Protein AF-A0A6B2CIC0-F1 (afdb_monomer_lite)

pLDDT: mean 92.17, std 8.38, range [45.84, 98.62]

Radius of gyration: 18.13 Å; chains: 1; bounding box: 43×29×46 Å

Sequence (97 aa):
MKIHGGLAKPGILDFSSNLNPLAPPGFVIELIRGCDYSTYPDYYYTELRAAIARFNGVNEDDVVPTNGASEGLYASLMAARLLGLRGCVIVSPNYGD

Secondary structure (DSSP, 8-state):
----S--PPTT----SS---SSPPPHHHHHHHHH---SS---TT-HHHHHHHHHHHTS-GGG----SSHHHHHHHHHHHHHHTT-------SS----

Foldseek 3Di:
DPDQFDPDDPPDDTPRDPDDPDDDDPVVVVVVVPDDPVDDDDPLCQVVLVVVCVVVVHDSVVDDDDPDVVRVVVVVVVVCVVVPNDDDDDDPPDDDD

Structure (mmCIF, N/CA/C/O backbone):
data_AF-A0A6B2CIC0-F1
#
_entry.id   AF-A0A6B2CIC0-F1
#
loop_
_atom_site.group_PDB
_atom_site.id
_atom_site.type_symbol
_atom_site.label_atom_id
_atom_site.label_alt_id
_atom_site.label_comp_id
_atom_site.label_asym_id
_atom_site.label_entity_id
_atom_site.label_seq_id
_atom_site.pdbx_PDB_ins_code
_atom_site.Cartn_x
_atom_site.Cartn_y
_atom_site.Cartn_z
_atom_site.occupancy
_atom_site.B_iso_or_equiv
_atom_site.auth_seq_id
_atom_site.auth_comp_id
_atom_site.auth_asym_id
_atom_site.auth_atom_id
_atom_site.pdbx_PDB_model_num
ATOM 1 N N . MET A 1 1 ? 16.403 15.263 9.889 1.00 45.84 1 MET A N 1
ATOM 2 C CA . MET A 1 1 ? 16.107 14.885 8.492 1.00 45.84 1 MET A CA 1
ATOM 3 C C . MET A 1 1 ? 15.974 13.371 8.473 1.00 45.84 1 MET A C 1
ATOM 5 O O . MET A 1 1 ? 16.940 12.720 8.851 1.00 45.84 1 MET A O 1
ATOM 9 N N . LYS A 1 2 ? 14.793 12.808 8.171 1.00 56.44 2 LYS A N 1
ATOM 10 C CA . LYS A 1 2 ? 14.678 11.355 7.950 1.00 56.44 2 LYS A CA 1
ATOM 11 C C . LYS A 1 2 ? 15.429 11.056 6.651 1.00 56.44 2 LYS A C 1
ATOM 13 O O . LYS A 1 2 ? 15.089 11.615 5.613 1.00 56.44 2 LYS A O 1
ATOM 18 N N . ILE A 1 3 ? 16.503 10.277 6.735 1.00 64.12 3 ILE A N 1
ATOM 19 C CA . ILE A 1 3 ? 17.222 9.789 5.557 1.00 64.12 3 ILE A CA 1
ATOM 20 C C . ILE A 1 3 ? 16.552 8.465 5.196 1.00 64.12 3 ILE A C 1
ATOM 22 O O . ILE A 1 3 ? 16.719 7.485 5.916 1.00 64.12 3 ILE A O 1
ATOM 26 N N . HIS A 1 4 ? 15.752 8.453 4.131 1.00 68.25 4 HIS A N 1
ATOM 27 C CA . HIS A 1 4 ? 15.264 7.209 3.539 1.00 68.25 4 HIS A CA 1
ATOM 28 C C . HIS A 1 4 ? 16.319 6.661 2.570 1.00 68.25 4 HIS A C 1
ATOM 30 O O . HIS A 1 4 ? 16.998 7.430 1.886 1.00 68.25 4 HIS A O 1
ATOM 36 N N . GLY A 1 5 ? 16.475 5.336 2.544 1.00 79.75 5 GLY A N 1
ATOM 37 C CA . GLY A 1 5 ? 17.311 4.651 1.558 1.00 79.75 5 GLY A CA 1
ATOM 38 C C . GLY A 1 5 ? 16.722 4.714 0.143 1.00 79.75 5 GLY A C 1
ATOM 39 O O . GLY A 1 5 ? 15.603 5.188 -0.042 1.00 79.75 5 GLY A O 1
ATOM 40 N N . GLY A 1 6 ? 17.462 4.226 -0.856 1.00 83.50 6 GLY A N 1
ATOM 41 C CA . GLY A 1 6 ? 16.999 4.168 -2.253 1.00 83.50 6 GLY A CA 1
ATOM 42 C C . GLY A 1 6 ? 17.477 5.317 -3.152 1.00 83.50 6 GLY A C 1
ATOM 43 O O . GLY A 1 6 ? 16.992 5.462 -4.271 1.00 83.50 6 GLY A O 1
ATOM 44 N N . LEU A 1 7 ? 18.402 6.156 -2.672 1.00 83.19 7 LEU A N 1
ATOM 45 C CA . LEU A 1 7 ? 18.940 7.322 -3.391 1.00 83.19 7 LEU A CA 1
ATOM 46 C C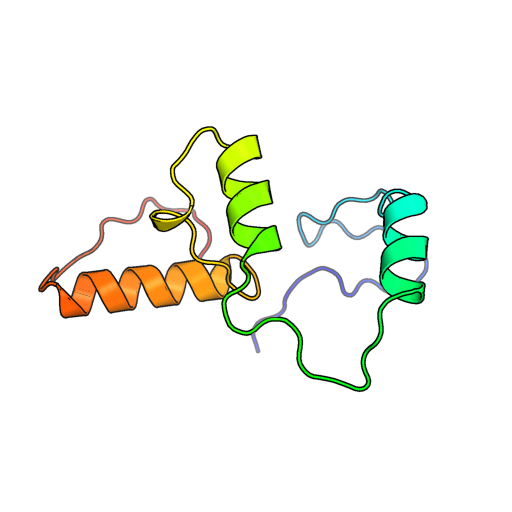 . LEU A 1 7 ? 20.426 7.161 -3.755 1.00 83.19 7 LEU A C 1
ATOM 48 O O . LEU A 1 7 ? 21.169 8.147 -3.823 1.00 83.19 7 LEU A O 1
ATOM 52 N N . ALA A 1 8 ? 20.894 5.928 -3.956 1.00 86.25 8 ALA A N 1
ATOM 53 C CA . ALA A 1 8 ? 22.270 5.694 -4.374 1.00 86.25 8 ALA A CA 1
ATOM 54 C C . ALA A 1 8 ? 22.596 6.366 -5.721 1.00 86.25 8 ALA A C 1
ATOM 56 O O . ALA A 1 8 ? 21.775 6.457 -6.635 1.00 86.25 8 ALA A O 1
ATOM 57 N N . LYS A 1 9 ? 23.842 6.837 -5.851 1.00 89.88 9 LYS A N 1
ATOM 58 C CA . LYS A 1 9 ? 24.347 7.403 -7.108 1.00 89.88 9 LYS A CA 1
ATOM 59 C C . LYS A 1 9 ? 24.450 6.313 -8.187 1.00 89.88 9 LYS A C 1
ATOM 61 O O . LYS A 1 9 ? 24.678 5.151 -7.846 1.00 89.88 9 LYS A O 1
AT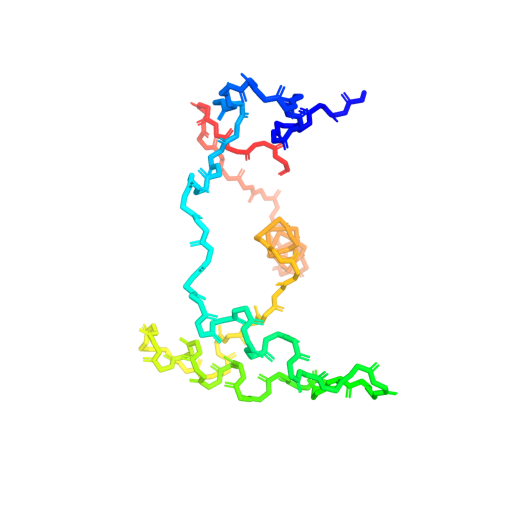OM 66 N N . PRO A 1 10 ? 24.381 6.675 -9.481 1.00 89.88 10 PRO A N 1
ATOM 67 C CA . PRO A 1 10 ? 24.621 5.730 -10.566 1.00 89.88 10 PRO A CA 1
ATOM 68 C C . PRO A 1 10 ? 25.933 4.955 -10.375 1.00 89.88 10 PRO A C 1
ATOM 70 O O . PRO A 1 10 ? 26.962 5.541 -10.042 1.00 89.88 10 PRO A O 1
ATOM 73 N N . GLY A 1 11 ? 25.885 3.638 -10.581 1.00 89.69 11 GLY A N 1
ATOM 74 C CA . GLY A 1 11 ? 27.032 2.740 -10.400 1.00 89.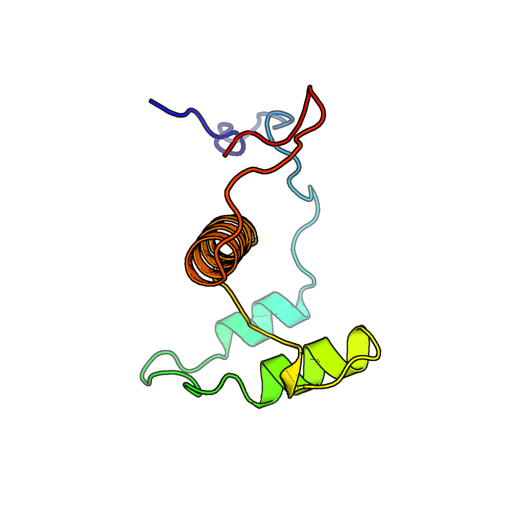69 11 GLY A CA 1
ATOM 75 C C . GLY A 1 11 ? 27.253 2.244 -8.966 1.00 89.69 11 GLY A C 1
ATOM 76 O O . GLY A 1 11 ? 28.155 1.439 -8.749 1.00 89.69 11 GLY A O 1
ATOM 77 N N . ILE A 1 12 ? 26.440 2.677 -7.998 1.00 92.38 12 ILE A N 1
ATOM 78 C CA . ILE A 1 12 ? 26.470 2.173 -6.622 1.00 92.38 12 ILE A CA 1
ATOM 79 C C . ILE A 1 12 ? 25.353 1.147 -6.426 1.00 92.38 12 ILE A C 1
ATOM 81 O O . ILE A 1 12 ? 24.197 1.412 -6.749 1.00 92.38 12 ILE A O 1
ATOM 85 N N . LEU A 1 13 ? 25.699 -0.016 -5.871 1.00 89.44 13 LEU A N 1
ATOM 86 C CA . LEU A 1 13 ? 24.706 -0.985 -5.411 1.00 89.44 13 LEU A CA 1
ATOM 87 C C . LEU A 1 13 ? 24.043 -0.464 -4.133 1.00 89.44 13 LEU A C 1
ATOM 89 O O . LEU A 1 13 ? 24.724 -0.204 -3.140 1.00 89.44 13 LEU A O 1
ATOM 93 N N . ASP A 1 14 ? 22.722 -0.312 -4.172 1.00 89.19 14 ASP A N 1
ATOM 94 C CA . ASP A 1 14 ? 21.937 0.207 -3.057 1.00 89.19 14 ASP A CA 1
ATOM 95 C C . ASP A 1 14 ? 21.317 -0.931 -2.237 1.00 89.19 14 ASP A C 1
ATOM 97 O O . ASP A 1 14 ? 20.425 -1.631 -2.707 1.00 89.19 14 ASP A O 1
ATOM 101 N N . PHE A 1 15 ? 21.781 -1.088 -0.995 1.00 90.25 15 PHE A N 1
ATOM 102 C CA . PHE A 1 15 ? 21.206 -2.000 0.004 1.00 90.25 15 PHE A CA 1
ATOM 103 C C . PHE A 1 15 ? 20.602 -1.244 1.199 1.00 90.25 15 PHE A C 1
ATOM 105 O O . PHE A 1 15 ? 20.373 -1.820 2.259 1.00 90.25 15 PHE A O 1
ATOM 112 N N . SER A 1 16 ? 20.381 0.068 1.063 1.00 90.88 16 SER A N 1
ATOM 113 C CA . SER A 1 16 ? 19.869 0.923 2.144 1.00 90.88 16 SER A CA 1
ATOM 114 C C . SER A 1 16 ? 18.349 0.843 2.322 1.00 90.88 16 SER A C 1
ATOM 116 O O . SER A 1 16 ? 17.806 1.387 3.282 1.00 90.88 16 SER A O 1
ATOM 118 N N . SER A 1 17 ? 17.651 0.181 1.398 1.00 89.19 17 SER A N 1
ATOM 119 C CA . SER A 1 17 ? 16.204 -0.023 1.424 1.00 89.19 17 SER A CA 1
ATOM 120 C C . SER A 1 17 ? 15.839 -1.364 0.787 1.00 89.19 17 SER A C 1
ATOM 122 O O . SER A 1 17 ? 16.593 -1.908 -0.017 1.00 89.19 17 SER A O 1
ATOM 124 N N . ASN A 1 18 ? 14.665 -1.893 1.130 1.00 89.50 18 ASN A N 1
ATOM 125 C CA . ASN A 1 18 ? 14.176 -3.188 0.645 1.00 89.50 18 ASN A CA 1
ATOM 126 C C . ASN A 1 18 ? 13.580 -3.095 -0.774 1.00 89.50 18 ASN A C 1
ATOM 128 O O . ASN A 1 18 ? 12.509 -3.642 -1.038 1.00 89.50 18 ASN A O 1
ATOM 132 N N . LEU A 1 19 ? 14.224 -2.350 -1.675 1.00 89.31 19 LEU A N 1
ATOM 133 C CA . LEU A 1 19 ? 13.765 -2.209 -3.055 1.00 89.31 19 LEU A CA 1
ATOM 134 C C . LEU A 1 19 ? 13.918 -3.529 -3.812 1.00 89.31 19 LEU A C 1
ATOM 136 O O . LEU A 1 19 ? 14.858 -4.293 -3.594 1.00 89.31 19 LEU A O 1
ATOM 140 N N . ASN A 1 20 ? 13.003 -3.775 -4.747 1.00 88.56 20 ASN A N 1
ATOM 141 C CA . ASN A 1 20 ? 13.163 -4.863 -5.698 1.00 88.56 20 ASN A CA 1
ATOM 142 C C . ASN A 1 20 ? 14.264 -4.482 -6.709 1.00 88.56 20 ASN A C 1
ATOM 144 O O . ASN A 1 20 ? 14.117 -3.456 -7.375 1.00 88.56 20 ASN A O 1
ATOM 148 N N . PRO A 1 21 ? 15.349 -5.271 -6.856 1.00 86.75 21 PRO A N 1
ATOM 149 C CA . PRO A 1 21 ? 16.404 -4.978 -7.829 1.00 86.75 21 PRO A CA 1
ATOM 150 C C . PRO A 1 21 ? 15.955 -5.203 -9.280 1.00 86.75 21 PRO A C 1
ATOM 152 O O . PRO A 1 21 ? 16.643 -4.789 -10.213 1.00 86.75 21 PRO A O 1
ATOM 155 N N . LEU A 1 22 ? 14.827 -5.886 -9.486 1.00 89.25 22 LEU A N 1
ATOM 156 C CA . LEU A 1 22 ? 14.244 -6.116 -10.798 1.00 89.25 22 LEU A CA 1
ATOM 157 C C . LEU A 1 22 ? 13.351 -4.945 -11.203 1.00 89.25 22 LEU A C 1
ATOM 159 O O . LEU A 1 22 ? 12.611 -4.385 -10.393 1.00 89.25 22 LEU A O 1
ATOM 163 N N . ALA A 1 23 ? 13.367 -4.631 -12.496 1.00 87.88 23 ALA A N 1
ATOM 164 C CA . ALA A 1 23 ? 12.386 -3.728 -13.073 1.00 87.88 23 ALA A CA 1
ATOM 165 C C . ALA A 1 23 ? 10.966 -4.321 -12.951 1.00 87.88 23 ALA A C 1
ATOM 167 O O . ALA A 1 23 ? 10.806 -5.548 -12.987 1.00 87.88 23 ALA A O 1
ATOM 168 N N . PRO A 1 24 ? 9.923 -3.474 -12.866 1.00 93.12 24 PRO A N 1
ATOM 169 C CA . PRO A 1 24 ? 8.550 -3.930 -13.030 1.00 93.12 24 PRO A CA 1
ATOM 170 C C . PRO A 1 24 ? 8.381 -4.721 -14.340 1.00 93.12 24 PRO A C 1
ATOM 172 O O . PRO A 1 24 ? 9.068 -4.421 -15.323 1.00 93.12 24 PRO A O 1
ATOM 175 N N . PRO A 1 25 ? 7.465 -5.705 -14.398 1.00 95.81 25 PRO A N 1
ATOM 176 C CA . PRO A 1 25 ? 7.192 -6.433 -15.633 1.00 95.81 25 PRO A CA 1
ATOM 177 C C . PRO A 1 25 ? 6.868 -5.481 -16.793 1.00 95.81 25 PRO A C 1
ATOM 179 O O . PRO A 1 25 ? 6.124 -4.519 -16.615 1.00 95.81 25 PRO A O 1
ATOM 182 N N . GLY A 1 26 ? 7.382 -5.762 -17.995 1.00 96.38 26 GLY A N 1
ATOM 183 C CA . GLY A 1 26 ? 7.272 -4.844 -19.140 1.00 96.38 26 GLY A CA 1
ATOM 184 C C . GLY A 1 26 ? 5.835 -4.437 -19.485 1.00 96.38 26 GLY A C 1
ATOM 185 O O . GLY A 1 26 ? 5.585 -3.275 -19.785 1.00 96.38 26 GLY A O 1
ATOM 186 N N . PHE A 1 27 ? 4.871 -5.352 -19.345 1.00 96.75 27 PHE A N 1
ATOM 187 C CA . PHE A 1 27 ? 3.458 -5.042 -19.587 1.00 96.75 27 PHE A CA 1
ATOM 188 C C . PHE A 1 27 ? 2.908 -3.973 -18.625 1.00 96.75 27 PHE A C 1
ATOM 190 O O . PHE A 1 27 ? 2.046 -3.196 -19.016 1.00 96.75 27 PHE A O 1
ATOM 197 N N . VAL A 1 28 ? 3.417 -3.898 -17.389 1.00 95.62 28 VAL A N 1
ATOM 198 C CA . VAL A 1 28 ? 3.016 -2.875 -16.409 1.00 95.62 28 VAL A CA 1
ATOM 199 C C . VAL A 1 28 ? 3.501 -1.501 -16.860 1.00 95.62 28 VAL A C 1
ATOM 201 O O . VAL A 1 28 ? 2.756 -0.531 -16.776 1.00 95.62 28 VAL A O 1
ATOM 204 N N . ILE A 1 29 ? 4.727 -1.420 -17.385 1.00 95.56 29 ILE A N 1
ATOM 205 C CA . ILE A 1 29 ? 5.290 -0.173 -17.919 1.00 95.56 29 ILE A CA 1
ATOM 206 C C . ILE A 1 29 ? 4.450 0.327 -19.101 1.00 95.56 29 ILE A C 1
ATOM 208 O O . ILE A 1 29 ? 4.126 1.512 -19.157 1.00 95.56 29 ILE A O 1
ATOM 212 N N . GLU A 1 30 ? 4.069 -0.566 -20.015 1.00 96.38 30 GLU A N 1
ATOM 213 C CA . GLU A 1 30 ? 3.230 -0.211 -21.165 1.00 96.38 30 GLU A CA 1
ATOM 214 C C . GLU A 1 30 ? 1.811 0.209 -20.750 1.00 96.38 30 GLU A C 1
ATOM 216 O O . GLU A 1 30 ? 1.300 1.197 -21.272 1.00 96.38 30 GLU A O 1
ATOM 221 N N . LEU A 1 31 ? 1.204 -0.458 -19.759 1.00 95.12 31 LEU A N 1
ATOM 222 C CA . LEU A 1 31 ? -0.092 -0.046 -19.204 1.00 95.12 31 LEU A CA 1
ATOM 223 C C . LEU A 1 31 ? -0.030 1.360 -18.600 1.00 95.12 31 LEU A C 1
ATOM 225 O O . LEU A 1 31 ? -0.867 2.194 -18.924 1.00 95.12 31 LEU A O 1
ATOM 229 N N . ILE A 1 32 ? 0.985 1.642 -17.774 1.00 94.50 32 ILE A N 1
ATOM 230 C CA . ILE A 1 32 ? 1.178 2.966 -17.163 1.00 94.50 32 ILE A CA 1
ATOM 231 C C . ILE A 1 32 ? 1.337 4.038 -18.248 1.00 94.50 32 ILE A C 1
ATOM 233 O O . ILE A 1 32 ? 0.713 5.090 -18.173 1.00 94.50 32 ILE A O 1
ATOM 237 N N . ARG A 1 33 ? 2.137 3.772 -19.288 1.00 94.94 33 ARG A N 1
ATOM 238 C CA . ARG A 1 33 ? 2.316 4.703 -20.416 1.00 94.94 33 ARG A CA 1
ATOM 239 C C . ARG A 1 33 ? 1.028 4.961 -21.197 1.00 94.94 33 ARG A C 1
ATOM 241 O O . ARG A 1 33 ? 0.898 6.032 -21.782 1.00 94.94 33 ARG A O 1
ATOM 248 N N . GLY A 1 34 ? 0.123 3.986 -21.234 1.00 94.88 34 GLY A N 1
ATOM 249 C CA . GLY A 1 34 ? -1.159 4.073 -21.928 1.00 94.88 34 GLY A CA 1
ATOM 250 C C . GLY A 1 34 ? -2.296 4.697 -21.115 1.00 94.88 34 GLY A C 1
ATOM 251 O O . GLY A 1 34 ? -3.371 4.898 -21.675 1.00 94.88 34 GLY A O 1
ATOM 252 N N . CYS A 1 35 ? -2.102 4.989 -19.825 1.00 93.31 35 CYS A N 1
ATOM 253 C CA . CYS A 1 35 ? -3.138 5.598 -18.992 1.00 93.31 35 CYS A CA 1
ATOM 254 C C . CYS A 1 35 ? -3.467 7.032 -19.437 1.00 93.31 35 CYS A C 1
ATOM 256 O O . CYS A 1 35 ? -2.580 7.820 -19.768 1.00 93.31 35 CYS A O 1
ATOM 258 N N . ASP A 1 36 ? -4.750 7.391 -19.371 1.00 93.38 36 ASP A N 1
ATOM 259 C CA . ASP A 1 36 ? -5.191 8.778 -19.505 1.00 93.38 36 ASP A CA 1
ATOM 260 C C . ASP A 1 36 ? -5.069 9.496 -18.153 1.00 93.38 36 ASP A C 1
ATOM 262 O O . ASP A 1 36 ? -5.690 9.108 -17.165 1.00 93.38 36 ASP A O 1
ATOM 266 N N . TYR A 1 37 ? -4.255 10.549 -18.122 1.00 93.31 37 TYR A N 1
ATOM 267 C CA . TYR A 1 37 ? -4.017 11.385 -16.943 1.00 93.31 37 TYR A CA 1
ATOM 268 C C . TYR A 1 37 ? -4.731 12.743 -17.018 1.00 93.31 37 TYR A C 1
ATOM 270 O O . TYR A 1 37 ? -4.513 13.602 -16.164 1.00 93.31 37 TYR A O 1
ATOM 278 N N . SER A 1 38 ? -5.550 12.974 -18.050 1.00 96.75 38 SER A N 1
ATOM 279 C CA . SER A 1 38 ? -6.282 14.232 -18.238 1.00 96.75 38 SER A CA 1
ATOM 280 C C . SER A 1 38 ? -7.518 14.354 -17.342 1.00 96.75 38 SER A C 1
ATOM 282 O O . SER A 1 38 ? -8.013 15.460 -17.116 1.00 96.75 38 SER A O 1
ATOM 284 N N . THR A 1 39 ? -7.991 13.235 -16.789 1.00 93.56 39 THR A N 1
ATOM 285 C CA . THR A 1 39 ? -9.148 13.165 -15.894 1.00 93.56 39 THR A CA 1
ATOM 286 C C . THR A 1 39 ? -8.790 12.501 -14.573 1.00 93.56 39 THR A C 1
ATOM 288 O O . THR A 1 39 ? -7.866 11.691 -14.494 1.00 93.56 39 THR A O 1
ATOM 291 N N . TYR A 1 40 ? -9.560 12.800 -13.528 1.00 93.06 40 TYR A N 1
ATOM 292 C CA . TYR A 1 40 ? -9.455 12.047 -12.283 1.00 93.06 40 TYR A CA 1
ATOM 293 C C . TYR A 1 40 ? -9.852 10.577 -12.502 1.00 93.06 40 TYR A C 1
ATOM 295 O O . TYR A 1 40 ? -10.795 10.316 -13.255 1.00 93.06 40 TYR A O 1
ATOM 303 N N . PRO A 1 41 ? -9.159 9.625 -11.850 1.00 91.56 41 PRO A N 1
ATOM 304 C CA . PRO A 1 41 ? -9.551 8.222 -11.875 1.00 91.56 41 PRO A CA 1
ATOM 305 C C . PRO A 1 41 ? -10.876 8.011 -11.129 1.00 91.56 41 PRO A C 1
ATOM 307 O O . PRO A 1 41 ? -11.374 8.914 -10.452 1.00 91.56 41 PRO A O 1
ATOM 310 N N . ASP A 1 42 ? -11.425 6.797 -11.220 1.00 93.88 42 ASP A N 1
ATOM 311 C CA . ASP A 1 42 ? -12.585 6.397 -10.423 1.00 93.88 42 ASP A CA 1
ATOM 312 C C . ASP A 1 42 ? -12.332 6.644 -8.928 1.00 93.88 42 ASP A C 1
ATOM 314 O O . ASP A 1 42 ? -11.497 5.991 -8.298 1.00 93.88 42 ASP A O 1
ATOM 318 N N . TYR A 1 43 ? -13.098 7.578 -8.366 1.00 92.81 43 TYR A N 1
ATOM 319 C CA . TYR A 1 43 ? -13.010 7.990 -6.971 1.00 92.81 43 TYR A CA 1
ATOM 320 C C . TYR A 1 43 ? -13.292 6.842 -5.992 1.00 92.81 43 TYR A C 1
ATOM 322 O O . TYR A 1 43 ? -12.771 6.838 -4.877 1.00 92.81 43 TYR A O 1
ATOM 33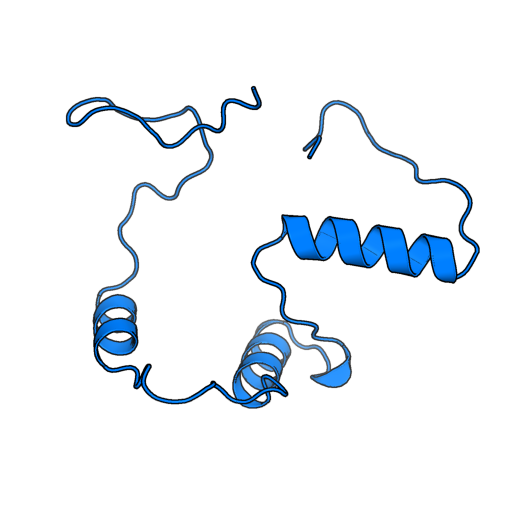0 N N . TYR A 1 44 ? -14.102 5.863 -6.399 1.00 95.31 44 TYR A N 1
ATOM 331 C CA . TYR A 1 44 ? -14.461 4.721 -5.560 1.00 95.31 44 TYR A CA 1
ATOM 332 C C . TYR A 1 44 ? -13.470 3.559 -5.660 1.00 95.31 44 TYR A C 1
ATOM 334 O O . TYR A 1 44 ? -13.605 2.586 -4.911 1.00 95.31 44 TYR A O 1
ATOM 342 N N . TYR A 1 45 ? -12.469 3.658 -6.545 1.00 95.81 45 TYR A N 1
ATOM 343 C CA . TYR A 1 45 ? -11.483 2.609 -6.804 1.00 95.81 45 TYR A CA 1
ATOM 344 C C . TYR A 1 45 ? -12.130 1.242 -7.081 1.00 95.81 45 TYR A C 1
ATOM 346 O O . TYR A 1 45 ? -11.619 0.213 -6.640 1.00 95.81 45 TYR A O 1
ATOM 354 N N . THR A 1 46 ? -13.262 1.219 -7.783 1.00 96.94 46 THR A N 1
ATOM 355 C CA . THR A 1 46 ? -14.154 0.057 -7.908 1.00 96.94 46 THR A CA 1
ATOM 356 C C . THR A 1 46 ? -13.416 -1.157 -8.465 1.00 96.94 46 THR A C 1
ATOM 358 O O . THR A 1 46 ? -13.359 -2.207 -7.827 1.00 96.94 46 THR A O 1
ATOM 361 N N . GLU A 1 47 ? -12.761 -1.002 -9.619 1.00 96.69 47 GLU A N 1
ATOM 362 C CA . GLU A 1 47 ? -12.026 -2.104 -10.251 1.00 96.69 47 GLU A CA 1
ATOM 363 C C . GLU A 1 47 ? -10.788 -2.521 -9.447 1.00 96.69 47 GLU A C 1
ATOM 365 O O . GLU A 1 47 ? -10.468 -3.708 -9.363 1.00 96.69 47 GLU A O 1
ATOM 370 N N . LEU A 1 48 ? -10.112 -1.561 -8.807 1.00 96.88 48 LEU A N 1
ATOM 371 C CA . LEU A 1 48 ? -8.946 -1.833 -7.967 1.00 96.88 48 LEU A CA 1
ATOM 372 C C . LEU A 1 48 ? -9.336 -2.650 -6.727 1.00 96.88 48 LEU A C 1
ATOM 374 O O . LEU A 1 48 ? -8.677 -3.643 -6.416 1.00 96.88 48 LEU A O 1
ATOM 378 N N . ARG A 1 49 ? -10.424 -2.272 -6.045 1.00 98.31 49 ARG A N 1
ATOM 379 C CA . ARG A 1 49 ? -10.963 -2.996 -4.886 1.00 98.31 49 ARG A CA 1
ATOM 380 C C . ARG A 1 49 ? -11.376 -4.409 -5.278 1.00 98.31 49 ARG A C 1
ATOM 382 O O . ARG A 1 49 ? -10.937 -5.353 -4.626 1.00 98.31 49 ARG A O 1
ATOM 389 N N . ALA A 1 50 ? -12.102 -4.569 -6.385 1.00 98.38 50 ALA A N 1
ATOM 390 C CA . ALA A 1 50 ? -12.496 -5.876 -6.907 1.00 98.38 50 ALA A CA 1
ATOM 391 C C . ALA A 1 50 ? -11.292 -6.776 -7.240 1.00 98.38 50 ALA A C 1
ATOM 393 O O . ALA A 1 50 ? -11.285 -7.971 -6.928 1.00 98.38 50 ALA A O 1
ATOM 394 N N . ALA A 1 51 ? -10.245 -6.222 -7.860 1.00 98.19 51 ALA A N 1
ATOM 395 C CA . ALA A 1 51 ? -9.032 -6.967 -8.192 1.00 98.19 51 ALA A CA 1
ATOM 396 C C . ALA A 1 51 ? -8.265 -7.423 -6.938 1.00 98.19 51 ALA A C 1
ATOM 398 O O . ALA A 1 51 ? -7.895 -8.596 -6.839 1.00 98.19 51 ALA A O 1
ATOM 399 N N . ILE A 1 52 ? -8.068 -6.526 -5.965 1.00 98.12 52 ILE A N 1
ATOM 400 C CA . ILE A 1 52 ? -7.391 -6.836 -4.696 1.00 98.12 52 ILE A CA 1
ATOM 401 C C . ILE A 1 52 ? -8.196 -7.861 -3.890 1.00 98.12 52 ILE A C 1
ATOM 403 O O . ILE A 1 52 ? -7.619 -8.825 -3.382 1.00 98.12 52 ILE A O 1
ATOM 407 N N . ALA A 1 53 ? -9.514 -7.685 -3.796 1.00 98.50 53 ALA A N 1
ATOM 408 C CA . ALA A 1 53 ? -10.408 -8.580 -3.071 1.00 98.50 53 ALA A CA 1
ATOM 409 C C . ALA A 1 53 ? -10.349 -10.005 -3.630 1.00 98.50 53 ALA A C 1
ATOM 411 O O . ALA A 1 53 ? -10.116 -10.958 -2.889 1.00 98.50 53 ALA A O 1
ATOM 412 N N . ARG A 1 54 ? -10.443 -10.142 -4.959 1.00 98.62 54 ARG A N 1
ATOM 413 C CA . ARG A 1 54 ? -10.324 -11.429 -5.658 1.00 98.62 54 ARG A CA 1
ATOM 414 C C . ARG A 1 54 ? -8.972 -12.095 -5.427 1.00 98.62 54 ARG A C 1
ATOM 416 O O . ARG A 1 54 ? -8.930 -13.300 -5.202 1.00 98.62 54 ARG A O 1
ATOM 423 N N . PHE A 1 55 ? -7.881 -11.330 -5.495 1.00 98.50 55 PHE A N 1
ATOM 424 C CA . PHE A 1 55 ? -6.533 -11.860 -5.286 1.00 98.50 55 PHE A CA 1
ATOM 425 C C . PHE A 1 55 ? -6.335 -12.389 -3.857 1.00 98.50 55 PHE A C 1
ATOM 427 O O . PHE A 1 55 ? -5.696 -13.422 -3.674 1.00 98.50 55 PHE A O 1
ATOM 434 N N . ASN A 1 56 ? -6.902 -11.707 -2.857 1.00 98.19 56 ASN A N 1
ATOM 435 C CA . ASN A 1 56 ? -6.745 -12.058 -1.442 1.00 98.19 56 ASN A CA 1
ATOM 436 C C . ASN A 1 56 ? -7.868 -12.956 -0.885 1.00 98.19 56 ASN A C 1
ATOM 438 O O . ASN A 1 56 ? -7.750 -13.431 0.241 1.00 98.19 56 ASN A O 1
ATOM 442 N N . GLY A 1 57 ? -8.948 -13.193 -1.637 1.00 98.25 57 GLY A N 1
ATOM 443 C CA . GLY A 1 57 ? -10.098 -13.985 -1.187 1.00 98.25 57 GLY A CA 1
ATOM 444 C C . GLY A 1 57 ? -10.946 -13.306 -0.103 1.00 98.25 57 GLY A C 1
ATOM 445 O O . GLY A 1 57 ? -11.440 -13.989 0.791 1.00 98.25 57 GLY A O 1
ATOM 446 N N . VAL A 1 58 ? -11.099 -11.979 -0.164 1.00 98.50 58 VAL A N 1
ATOM 447 C CA . VAL A 1 58 ? -11.880 -11.161 0.793 1.00 98.50 58 VAL A CA 1
ATOM 448 C C . VAL A 1 58 ? -13.038 -10.437 0.096 1.00 98.50 58 VAL A C 1
ATOM 450 O O . VAL A 1 58 ? -13.129 -10.474 -1.131 1.00 98.50 58 VAL A O 1
ATOM 453 N N . ASN A 1 59 ? -13.927 -9.772 0.847 1.00 98.25 59 ASN A N 1
ATOM 454 C CA . ASN A 1 59 ? -14.968 -8.939 0.238 1.00 98.25 59 ASN A CA 1
ATOM 455 C C . ASN A 1 59 ? -14.386 -7.608 -0.248 1.00 98.25 59 ASN A C 1
ATOM 457 O O . ASN A 1 59 ? -13.458 -7.064 0.346 1.00 98.25 59 ASN A O 1
ATOM 461 N N . GLU A 1 60 ? -14.976 -7.038 -1.297 1.00 97.69 60 GLU A N 1
ATOM 462 C CA . GLU A 1 60 ? -14.564 -5.732 -1.832 1.00 97.69 60 GLU A CA 1
ATOM 463 C C . GLU A 1 60 ? -14.742 -4.604 -0.802 1.00 97.69 60 GLU A C 1
ATOM 465 O O . GLU A 1 60 ? -13.937 -3.670 -0.747 1.00 97.69 60 GLU A O 1
ATOM 470 N N . ASP A 1 61 ? -15.753 -4.720 0.064 1.00 97.00 61 ASP A N 1
ATOM 471 C CA . ASP A 1 61 ? -16.036 -3.809 1.185 1.00 97.00 61 ASP A CA 1
ATOM 472 C C . ASP A 1 61 ? -15.002 -3.850 2.310 1.00 97.00 61 ASP A C 1
ATOM 474 O O . ASP A 1 61 ? -14.883 -2.881 3.057 1.00 97.00 61 ASP A O 1
ATOM 478 N N . ASP A 1 62 ? -14.171 -4.892 2.347 1.00 96.69 62 ASP A N 1
ATOM 479 C CA . ASP A 1 62 ? -13.059 -5.010 3.291 1.00 96.69 62 ASP A CA 1
ATOM 480 C C . ASP A 1 62 ? -11.747 -4.409 2.733 1.00 96.69 62 ASP A C 1
ATOM 482 O O . ASP A 1 62 ? -10.716 -4.423 3.409 1.00 96.69 62 ASP A O 1
ATOM 486 N N . VAL A 1 63 ? -11.751 -3.873 1.501 1.00 97.38 63 VAL A N 1
ATOM 487 C CA . VAL A 1 63 ? -10.561 -3.313 0.837 1.00 97.38 63 VAL A CA 1
ATOM 488 C C . VAL A 1 63 ? -10.587 -1.786 0.828 1.00 97.38 63 VAL A C 1
ATOM 490 O O . VAL A 1 63 ? -11.449 -1.169 0.201 1.00 97.38 63 VAL A O 1
ATOM 493 N N . VAL A 1 64 ? -9.557 -1.183 1.428 1.00 96.06 64 VAL A N 1
ATOM 494 C CA . VAL A 1 64 ? -9.303 0.266 1.404 1.00 96.06 64 VAL A CA 1
ATOM 495 C C . VAL A 1 64 ? -7.944 0.534 0.744 1.00 96.06 64 VAL A C 1
ATOM 497 O O . VAL A 1 64 ? -6.910 0.271 1.360 1.00 96.06 64 VAL A O 1
ATOM 500 N N . PRO A 1 65 ? -7.911 1.034 -0.505 1.00 96.25 65 PRO A N 1
ATOM 501 C CA . PRO A 1 65 ? -6.670 1.460 -1.147 1.00 96.25 65 PRO A CA 1
ATOM 502 C C . PRO A 1 65 ? -6.045 2.669 -0.437 1.00 96.25 65 PRO A C 1
ATOM 504 O O . PRO A 1 65 ? -6.752 3.593 -0.042 1.00 96.25 65 PRO A O 1
ATOM 507 N N . THR A 1 66 ? -4.717 2.685 -0.322 1.00 96.25 66 THR A N 1
ATOM 508 C CA . THR A 1 66 ? -3.938 3.802 0.240 1.00 96.25 66 THR A CA 1
ATOM 509 C C . THR A 1 66 ? -2.738 4.114 -0.652 1.00 96.25 66 THR A C 1
ATOM 511 O O . THR A 1 66 ? -2.267 3.247 -1.396 1.00 96.25 66 THR A O 1
ATOM 514 N N . ASN A 1 67 ? -2.197 5.331 -0.575 1.00 95.25 67 ASN A N 1
ATOM 515 C CA . ASN A 1 67 ? -0.982 5.734 -1.284 1.00 95.25 67 ASN A CA 1
ATOM 516 C C . ASN A 1 67 ? 0.274 5.191 -0.576 1.00 95.25 67 ASN A C 1
ATOM 518 O O . ASN A 1 67 ? 1.092 5.922 -0.014 1.00 95.25 67 ASN A O 1
ATOM 522 N N . GLY A 1 68 ? 0.403 3.866 -0.584 1.00 94.25 68 GLY A N 1
ATOM 523 C CA . GLY A 1 68 ? 1.448 3.128 0.116 1.00 94.25 68 GLY A CA 1
ATOM 524 C C . GLY A 1 68 ? 1.046 2.699 1.529 1.00 94.25 68 GLY A C 1
ATOM 525 O O . GLY A 1 68 ? 0.061 3.160 2.110 1.00 94.25 68 GLY A O 1
ATOM 526 N N . ALA A 1 69 ? 1.827 1.771 2.087 1.00 93.19 69 ALA A N 1
ATOM 527 C CA . ALA A 1 69 ? 1.517 1.127 3.364 1.00 93.19 69 ALA A CA 1
ATOM 528 C C . ALA A 1 69 ? 1.593 2.085 4.565 1.00 93.19 69 ALA A C 1
ATOM 530 O O . ALA A 1 69 ? 0.842 1.917 5.522 1.00 93.19 69 ALA A O 1
ATOM 531 N N . SER A 1 70 ? 2.458 3.104 4.517 1.00 93.38 70 SER A N 1
ATOM 532 C CA . SER A 1 70 ? 2.611 4.075 5.609 1.00 93.38 70 SER A CA 1
ATOM 533 C C . SER A 1 70 ? 1.332 4.889 5.832 1.00 93.38 70 SER A C 1
ATOM 535 O O . SER A 1 70 ? 0.938 5.096 6.976 1.00 93.38 70 SER A O 1
ATOM 537 N N . GLU A 1 71 ? 0.628 5.289 4.764 1.00 95.81 71 GLU A N 1
ATOM 538 C CA . GLU A 1 71 ? -0.683 5.941 4.899 1.00 95.81 71 GLU A CA 1
ATOM 539 C C . GLU A 1 71 ? -1.698 5.003 5.565 1.00 95.81 71 GLU A C 1
ATOM 541 O O . GLU A 1 71 ? -2.388 5.411 6.498 1.00 95.81 71 GLU A O 1
ATOM 5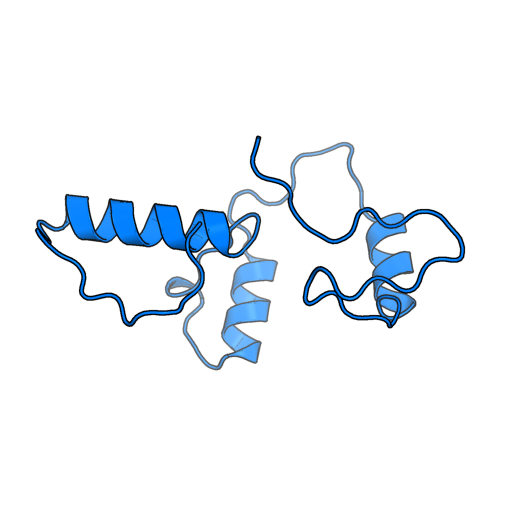46 N N . GLY A 1 72 ? -1.737 3.731 5.153 1.00 95.56 72 GLY A N 1
ATOM 547 C CA . GLY A 1 72 ? -2.605 2.723 5.767 1.00 95.56 72 GLY A CA 1
ATOM 548 C C . GLY A 1 72 ? -2.306 2.500 7.249 1.00 95.56 72 GLY A C 1
ATOM 549 O O . GLY A 1 72 ? -3.230 2.399 8.059 1.00 95.56 72 GLY A O 1
ATOM 550 N N . LEU A 1 73 ? -1.028 2.504 7.638 1.00 94.06 73 LEU A N 1
ATOM 551 C CA . LEU A 1 73 ? -0.624 2.418 9.039 1.00 94.06 73 LEU A CA 1
ATOM 552 C C . LEU A 1 73 ? -1.172 3.606 9.844 1.00 94.06 73 LEU A C 1
ATOM 554 O O . LEU A 1 73 ? -1.854 3.393 10.846 1.00 94.06 73 LEU A O 1
ATOM 558 N N . TYR A 1 74 ? -0.968 4.845 9.387 1.00 93.94 74 TYR A N 1
ATOM 559 C CA . TYR A 1 74 ? -1.502 6.022 10.082 1.00 93.94 74 TYR A CA 1
ATOM 560 C C . TYR A 1 74 ? -3.035 6.042 10.121 1.00 93.94 74 TYR A C 1
ATOM 562 O O . TYR A 1 74 ? -3.614 6.324 11.174 1.00 93.94 74 TYR A O 1
ATOM 570 N N . ALA A 1 75 ? -3.696 5.710 9.010 1.00 95.50 75 ALA A N 1
ATOM 571 C CA . ALA A 1 75 ? -5.152 5.657 8.925 1.00 95.50 75 ALA A CA 1
ATOM 572 C C . ALA A 1 75 ? -5.735 4.613 9.891 1.00 95.50 75 ALA A C 1
ATOM 574 O O . ALA A 1 75 ? -6.681 4.911 10.621 1.00 95.50 75 ALA A O 1
ATOM 575 N N . SER A 1 76 ? -5.135 3.420 9.970 1.00 94.44 76 SER A N 1
ATOM 576 C CA . SER A 1 76 ? -5.580 2.365 10.891 1.00 94.44 76 SER A CA 1
ATOM 577 C C . SER A 1 76 ? -5.410 2.757 12.363 1.00 94.44 76 SER A C 1
ATOM 579 O O . SER A 1 76 ? -6.320 2.540 13.166 1.00 94.44 76 SER A O 1
ATOM 581 N N . LEU A 1 77 ? -4.300 3.410 12.727 1.00 94.12 77 LEU A N 1
ATOM 582 C CA . LEU A 1 77 ? -4.077 3.919 14.084 1.00 94.12 77 LEU A CA 1
ATOM 583 C C . LEU A 1 77 ? -5.061 5.041 14.442 1.00 94.12 77 LEU A C 1
ATOM 585 O O . LEU A 1 77 ? -5.568 5.091 15.566 1.00 94.12 77 LEU A O 1
ATOM 589 N N . MET A 1 78 ? -5.364 5.926 13.488 1.00 95.38 78 MET A N 1
ATOM 590 C CA . MET A 1 78 ? -6.366 6.976 13.662 1.00 95.38 78 MET A CA 1
ATOM 591 C C . MET A 1 78 ? -7.761 6.379 13.871 1.00 95.38 78 MET A C 1
ATOM 593 O O . MET A 1 78 ? -8.441 6.751 14.827 1.00 95.38 78 MET A O 1
ATOM 597 N N . ALA A 1 79 ? -8.159 5.413 13.040 1.00 96.50 79 ALA A N 1
ATOM 598 C CA . ALA A 1 79 ? -9.424 4.700 13.180 1.00 96.50 79 ALA A CA 1
ATOM 599 C C . ALA A 1 79 ? -9.522 3.986 14.538 1.00 96.50 79 ALA A C 1
ATOM 601 O O . ALA A 1 79 ? -10.500 4.173 15.259 1.00 96.50 79 ALA A O 1
ATOM 602 N N . ALA A 1 80 ? -8.480 3.255 14.949 1.00 96.19 80 ALA A N 1
ATOM 603 C CA . ALA A 1 80 ? -8.418 2.606 16.258 1.00 96.19 80 ALA A CA 1
ATOM 604 C C . ALA A 1 80 ? -8.612 3.611 17.407 1.00 96.19 80 ALA A C 1
ATOM 606 O O . ALA A 1 80 ? -9.373 3.366 18.346 1.00 96.19 80 ALA A O 1
ATOM 607 N N . ARG A 1 81 ? -7.973 4.782 17.322 1.00 96.38 81 ARG A N 1
ATOM 608 C CA . ARG A 1 81 ? -8.132 5.836 18.327 1.00 96.38 81 ARG A CA 1
ATOM 609 C C . ARG A 1 81 ? -9.547 6.417 18.355 1.00 96.38 81 ARG A C 1
ATOM 611 O O . ARG A 1 81 ? -10.067 6.649 19.446 1.00 96.38 81 ARG A O 1
ATOM 618 N N . LEU A 1 82 ? -10.173 6.629 17.196 1.00 97.75 82 LEU A N 1
ATOM 619 C CA . LEU A 1 82 ? -11.565 7.093 17.096 1.00 97.75 82 LEU A CA 1
ATOM 620 C C . LEU A 1 82 ? -12.560 6.058 17.643 1.00 97.75 82 LEU A C 1
ATOM 622 O O . LEU A 1 82 ? -13.572 6.435 18.224 1.00 97.75 82 LEU A O 1
ATOM 626 N N . LEU A 1 83 ? -12.228 4.768 17.548 1.00 97.75 83 LEU A N 1
ATOM 627 C CA . LEU A 1 83 ? -12.970 3.664 18.168 1.00 97.75 83 LEU A CA 1
ATOM 628 C C . LEU A 1 83 ? -12.720 3.530 19.684 1.00 97.75 83 LEU A C 1
ATOM 630 O O . LEU A 1 83 ? -13.266 2.638 20.330 1.00 97.75 83 LEU A O 1
ATOM 634 N N . GLY A 1 84 ? -11.910 4.411 20.277 1.00 97.81 84 GLY A N 1
ATOM 635 C CA . GLY A 1 84 ? -11.680 4.470 21.720 1.00 97.81 84 GLY A CA 1
ATOM 636 C C . GLY A 1 84 ? -10.522 3.610 22.227 1.00 97.81 84 GLY A C 1
ATOM 637 O O . GLY A 1 84 ? -10.324 3.537 23.444 1.00 97.81 84 GLY A O 1
ATOM 638 N N . LEU A 1 85 ? -9.724 2.997 21.342 1.00 97.25 85 LEU A N 1
ATOM 639 C CA . LEU A 1 85 ? -8.514 2.285 21.751 1.00 97.25 85 LEU A CA 1
ATOM 640 C C . LEU A 1 85 ? -7.492 3.291 22.305 1.00 97.25 85 LEU A C 1
ATOM 642 O O . LEU A 1 85 ? -7.229 4.347 21.724 1.00 97.25 85 LEU A O 1
ATOM 646 N N . ARG A 1 86 ? -6.923 2.970 23.473 1.00 94.88 86 ARG A N 1
ATOM 647 C CA . ARG A 1 86 ? -6.051 3.883 24.238 1.00 94.88 86 ARG A CA 1
ATOM 648 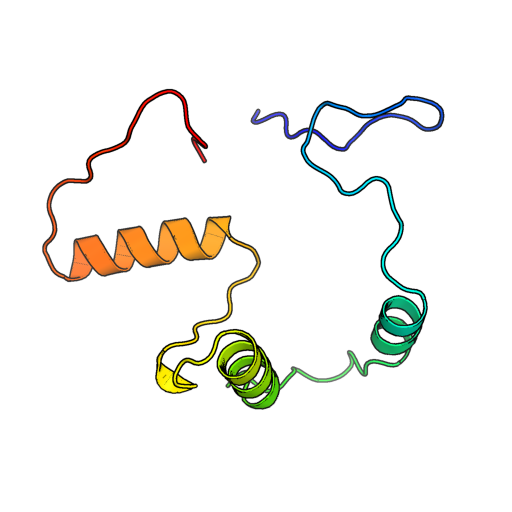C C . ARG A 1 86 ? -4.571 3.515 24.209 1.00 94.88 86 ARG A C 1
ATOM 650 O O . ARG A 1 86 ? -3.758 4.292 24.697 1.00 94.88 86 ARG A O 1
ATOM 657 N N . GLY A 1 87 ? -4.226 2.359 23.654 1.00 93.00 87 GLY A N 1
ATOM 658 C CA . GLY A 1 87 ? -2.853 1.879 23.580 1.00 93.00 87 GLY A CA 1
ATOM 659 C C . GLY A 1 87 ? -2.673 0.860 22.462 1.00 93.00 87 GLY A C 1
ATOM 660 O O . GLY A 1 87 ? -3.630 0.213 22.045 1.00 93.00 87 GLY A O 1
ATOM 661 N N . CYS A 1 88 ? -1.435 0.740 21.993 1.00 92.00 88 CYS A N 1
ATOM 662 C CA . CYS A 1 88 ? -0.987 -0.240 21.012 1.00 92.00 88 CYS A CA 1
ATOM 663 C C . CYS A 1 88 ? 0.275 -0.910 21.565 1.00 92.00 88 CYS A C 1
ATOM 665 O O . CYS A 1 88 ? 1.120 -0.235 22.157 1.00 92.00 88 CYS A O 1
ATOM 667 N N . VAL A 1 89 ? 0.391 -2.227 21.403 1.00 94.19 89 VAL A N 1
ATOM 668 C CA . VAL A 1 89 ? 1.598 -2.973 21.770 1.00 94.19 89 VAL A CA 1
ATOM 669 C C . VAL A 1 89 ? 2.448 -3.136 20.521 1.00 94.19 89 VAL A C 1
ATOM 671 O O . VAL A 1 89 ? 1.971 -3.633 19.506 1.00 94.19 89 VAL A O 1
ATOM 674 N N . ILE A 1 90 ? 3.711 -2.729 20.610 1.00 93.00 90 ILE A N 1
ATOM 675 C CA . ILE A 1 90 ? 4.657 -2.756 19.499 1.00 93.00 90 ILE A CA 1
ATOM 676 C C . ILE A 1 90 ? 5.881 -3.576 19.925 1.00 93.00 90 ILE A C 1
ATOM 678 O O . ILE A 1 90 ? 6.468 -3.325 20.977 1.00 93.00 90 ILE A O 1
ATOM 682 N N . VAL A 1 91 ? 6.274 -4.554 19.107 1.00 94.88 91 VAL A N 1
ATOM 683 C CA . VAL A 1 91 ? 7.477 -5.376 19.329 1.00 94.88 91 VAL A CA 1
ATOM 684 C C . VAL A 1 91 ? 8.698 -4.636 18.797 1.00 94.88 91 VAL A C 1
ATOM 686 O O . VAL A 1 91 ? 8.642 -4.121 17.690 1.00 94.88 91 VAL A O 1
ATOM 689 N N . SER A 1 92 ? 9.802 -4.579 19.543 1.00 94.12 92 SER A N 1
ATOM 690 C CA . SER A 1 92 ? 11.034 -3.896 19.118 1.00 94.12 92 SER A CA 1
ATOM 691 C C . SER A 1 92 ? 12.177 -4.894 18.869 1.00 94.12 92 SER A C 1
ATOM 693 O O . SER A 1 92 ? 12.335 -5.803 19.690 1.00 94.12 92 SER A O 1
ATOM 695 N N . PRO A 1 93 ? 12.989 -4.729 17.796 1.00 93.19 93 PRO A N 1
ATOM 696 C CA . PRO A 1 93 ? 12.929 -3.664 16.777 1.00 93.19 93 PRO A CA 1
ATOM 697 C C . PRO A 1 93 ? 11.872 -3.916 15.681 1.00 93.19 93 PRO A C 1
ATOM 699 O O . PRO A 1 93 ? 11.563 -5.061 15.362 1.00 93.19 93 PRO A O 1
ATOM 702 N N . ASN A 1 94 ? 11.333 -2.844 15.084 1.00 91.31 94 ASN A N 1
ATOM 703 C CA . ASN A 1 94 ? 10.327 -2.890 14.009 1.00 91.31 94 ASN A CA 1
ATOM 704 C C . ASN A 1 94 ? 10.453 -1.699 13.033 1.00 91.31 94 ASN A C 1
ATOM 706 O O . ASN A 1 94 ? 11.384 -0.899 13.131 1.00 91.31 94 ASN A O 1
ATOM 710 N N . TYR A 1 95 ? 9.497 -1.593 12.102 1.00 89.25 95 TYR A N 1
ATOM 711 C CA . TYR A 1 95 ? 9.311 -0.438 11.227 1.00 89.25 95 TYR A CA 1
ATOM 712 C C . TYR A 1 95 ? 8.726 0.761 11.993 1.00 89.25 95 TYR A C 1
ATOM 714 O O . TYR A 1 95 ? 7.563 0.743 12.381 1.00 89.25 95 TYR A O 1
ATOM 722 N N . GLY A 1 96 ? 9.552 1.788 12.206 1.00 82.50 96 GLY A N 1
ATOM 723 C CA . GLY A 1 96 ? 9.253 2.903 13.111 1.00 82.50 96 GLY A CA 1
ATOM 724 C C . GLY A 1 96 ? 8.754 4.196 12.464 1.00 82.50 96 GLY A C 1
ATOM 725 O O . GLY A 1 96 ? 8.898 5.248 13.092 1.00 82.50 96 GLY A O 1
ATOM 726 N N . ASP A 1 97 ? 8.259 4.159 11.222 1.00 73.31 97 ASP A N 1
ATOM 727 C CA . ASP A 1 97 ? 7.544 5.320 10.666 1.00 73.31 97 ASP A CA 1
ATOM 728 C C . ASP A 1 97 ? 6.195 5.541 11.358 1.00 73.31 97 ASP A C 1
ATOM 730 O O . ASP A 1 97 ? 5.500 4.552 11.677 1.00 73.31 97 ASP A O 1
#